Protein AF-A0A967YZZ6-F1 (afdb_monomer_lite)

pLDDT: mean 95.86, std 5.31, range [69.31, 98.5]

Sequence (46 aa):
NRPADGRLAGTLAVHYHCLLQGAKILRVHDVQEAVDSVKIFESLKD

Radius of gyration: 10.94 Å; chains: 1; bounding box: 23×19×32 Å

Foldseek 3Di:
DDPPVVCVVVLLVVLLVVVVVVDPDDDDDPVPVNVVSVVVSVVPDD

Secondary structure (DSSP, 8-state):
---GGGGHHHHHHHHHHHHHTT------S-HHHHHHHHHHHHHH--

Structure (mmCIF, N/CA/C/O backbone):
data_AF-A0A967YZZ6-F1
#
_entry.id   AF-A0A967YZZ6-F1
#
loop_
_atom_site.group_PDB
_atom_site.id
_atom_site.type_symbol
_atom_site.label_atom_id
_atom_site.label_alt_id
_atom_site.label_comp_id
_atom_site.label_asym_id
_atom_site.label_entity_id
_atom_site.label_seq_id
_atom_site.pdbx_PDB_ins_code
_atom_site.Cartn_x
_atom_site.Cartn_y
_atom_site.Cartn_z
_atom_site.occupancy
_atom_site.B_iso_or_equiv
_atom_site.auth_seq_id
_atom_site.auth_comp_id
_atom_site.auth_asym_id
_atom_site.auth_atom_id
_atom_site.pdbx_PDB_model_num
ATOM 1 N N . ASN A 1 1 ? 12.756 10.710 -14.718 1.00 79.31 1 ASN A N 1
ATOM 2 C CA . ASN A 1 1 ? 11.645 9.787 -15.028 1.00 79.31 1 ASN A CA 1
ATOM 3 C C . ASN A 1 1 ? 12.207 8.370 -15.008 1.00 79.31 1 ASN A C 1
ATOM 5 O O . ASN A 1 1 ? 13.127 8.121 -15.775 1.00 79.31 1 ASN A O 1
ATOM 9 N N . ARG A 1 2 ? 11.790 7.503 -14.072 1.00 88.56 2 ARG A N 1
ATOM 10 C CA . ARG A 1 2 ? 12.361 6.145 -13.930 1.00 88.56 2 ARG A CA 1
ATOM 11 C C . ARG A 1 2 ? 11.645 5.142 -14.854 1.00 88.56 2 ARG A C 1
ATOM 13 O O . ARG A 1 2 ? 10.450 5.342 -15.121 1.00 88.56 2 ARG A O 1
ATOM 20 N N . PRO A 1 3 ? 12.326 4.081 -15.327 1.00 93.75 3 PRO A N 1
ATOM 21 C CA . PRO A 1 3 ? 11.666 2.942 -15.972 1.00 93.75 3 PRO A CA 1
ATOM 22 C C . PRO A 1 3 ? 10.671 2.266 -15.009 1.00 93.75 3 PRO A C 1
ATOM 24 O O . PRO A 1 3 ? 10.626 2.615 -13.829 1.00 93.75 3 PRO A O 1
ATOM 27 N N . ALA A 1 4 ? 9.779 1.416 -15.529 1.00 92.06 4 ALA A N 1
ATOM 28 C CA . ALA A 1 4 ? 8.617 0.914 -14.783 1.00 92.06 4 ALA A CA 1
ATOM 29 C C . ALA A 1 4 ? 9.000 0.143 -13.505 1.00 92.06 4 ALA A C 1
ATOM 31 O O . ALA A 1 4 ? 8.455 0.422 -12.441 1.00 92.06 4 ALA A O 1
ATOM 32 N N . ASP A 1 5 ? 9.998 -0.728 -13.612 1.00 90.81 5 ASP A N 1
ATOM 33 C CA . ASP A 1 5 ? 10.664 -1.458 -12.527 1.00 90.81 5 ASP A CA 1
ATOM 34 C C . ASP A 1 5 ? 11.195 -0.543 -11.405 1.00 90.81 5 ASP A C 1
ATOM 36 O O . ASP A 1 5 ? 11.123 -0.870 -10.224 1.00 90.81 5 ASP A O 1
ATOM 40 N N . GLY A 1 6 ? 11.664 0.660 -11.742 1.00 95.00 6 GLY A N 1
ATOM 41 C CA . GLY A 1 6 ? 12.198 1.627 -10.779 1.00 95.00 6 GLY A CA 1
ATOM 42 C C . GLY A 1 6 ? 11.155 2.448 -10.005 1.00 95.00 6 GLY A C 1
ATOM 43 O O . GLY A 1 6 ? 11.545 3.366 -9.269 1.00 95.00 6 GLY A O 1
ATOM 44 N N . ARG A 1 7 ? 9.850 2.202 -10.199 1.00 96.44 7 ARG A N 1
ATOM 45 C CA . ARG A 1 7 ? 8.751 3.022 -9.637 1.00 96.44 7 ARG A CA 1
ATOM 46 C C . ARG A 1 7 ? 8.117 2.446 -8.377 1.00 96.44 7 ARG A C 1
ATOM 48 O O . ARG A 1 7 ? 7.472 3.205 -7.657 1.00 96.44 7 ARG A O 1
ATOM 55 N N . LEU A 1 8 ? 8.344 1.164 -8.090 1.00 96.88 8 LEU A N 1
ATOM 56 C CA . LEU A 1 8 ? 7.676 0.420 -7.020 1.00 96.88 8 LEU A CA 1
ATOM 57 C C . LEU A 1 8 ? 7.686 1.158 -5.674 1.00 96.88 8 LEU A C 1
ATOM 59 O O . LEU A 1 8 ? 6.634 1.368 -5.078 1.00 96.88 8 LEU A O 1
ATOM 63 N N . ALA A 1 9 ? 8.849 1.649 -5.236 1.00 97.19 9 ALA A N 1
ATOM 64 C CA . ALA A 1 9 ? 8.970 2.368 -3.965 1.00 97.19 9 ALA A CA 1
ATOM 65 C C . ALA A 1 9 ? 8.071 3.620 -3.890 1.00 97.19 9 ALA A C 1
ATOM 67 O O . ALA A 1 9 ? 7.445 3.878 -2.864 1.00 97.19 9 ALA A O 1
ATOM 68 N N . GLY A 1 10 ? 7.970 4.381 -4.985 1.00 97.38 10 GLY A N 1
ATOM 69 C CA . GLY A 1 10 ? 7.087 5.548 -5.055 1.00 97.38 10 GLY A CA 1
ATOM 70 C C . GLY A 1 10 ? 5.610 5.154 -5.073 1.00 97.38 10 GLY A C 1
ATOM 71 O O . GLY A 1 10 ? 4.798 5.782 -4.398 1.00 97.38 10 GLY A O 1
ATOM 72 N N . THR A 1 11 ? 5.267 4.084 -5.795 1.00 97.75 11 THR A N 1
ATOM 73 C CA . THR A 1 11 ? 3.909 3.525 -5.833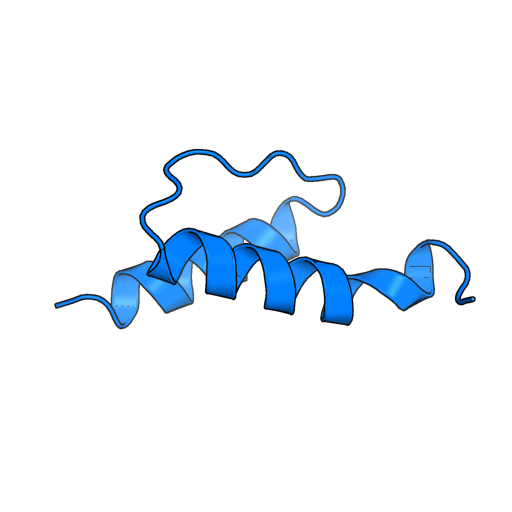 1.00 97.75 11 THR A CA 1
ATOM 74 C C . THR A 1 11 ? 3.447 3.069 -4.448 1.00 97.75 11 THR A C 1
ATOM 76 O O . THR A 1 11 ? 2.355 3.443 -4.026 1.00 97.75 11 THR A O 1
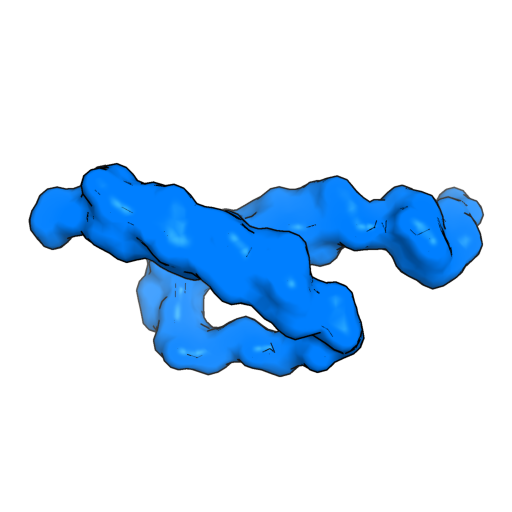ATOM 79 N N . LEU A 1 12 ? 4.283 2.335 -3.706 1.00 98.25 12 LEU A N 1
ATOM 80 C CA . LEU A 1 12 ? 3.965 1.881 -2.347 1.00 98.25 12 LEU A CA 1
ATOM 81 C C . LEU A 1 12 ? 3.780 3.051 -1.377 1.00 98.25 12 LEU A C 1
ATOM 83 O O . LEU A 1 12 ? 2.821 3.057 -0.609 1.00 98.25 12 LEU A O 1
ATOM 87 N N . ALA A 1 13 ? 4.641 4.072 -1.450 1.00 98.19 13 ALA A N 1
ATOM 88 C CA . ALA A 1 13 ? 4.520 5.261 -0.608 1.00 98.19 13 ALA A CA 1
ATOM 89 C C . ALA A 1 13 ? 3.184 5.995 -0.827 1.00 98.19 13 ALA A C 1
ATOM 91 O O . ALA A 1 13 ? 2.506 6.352 0.138 1.00 98.19 13 ALA A O 1
ATOM 92 N N . VAL A 1 14 ? 2.772 6.180 -2.087 1.00 98.00 14 VAL A N 1
ATOM 93 C CA . VAL A 1 14 ? 1.483 6.812 -2.413 1.00 98.00 14 VAL A CA 1
ATOM 94 C C . VAL A 1 14 ? 0.312 5.940 -1.967 1.00 98.00 14 VAL A C 1
ATOM 96 O O . VAL A 1 14 ? -0.629 6.457 -1.376 1.00 98.00 14 VAL A O 1
ATOM 99 N N . HIS A 1 15 ? 0.367 4.625 -2.188 1.00 98.38 15 HIS A N 1
ATOM 100 C CA . HIS A 1 15 ? -0.683 3.713 -1.734 1.00 98.38 15 HIS A CA 1
ATOM 101 C C . HIS A 1 15 ? -0.864 3.743 -0.217 1.00 98.38 15 HIS A C 1
ATOM 103 O O . HIS A 1 15 ? -1.991 3.896 0.247 1.00 98.38 15 HIS A O 1
ATOM 109 N N . TYR A 1 16 ? 0.226 3.667 0.549 1.00 98.00 16 TYR A N 1
ATOM 110 C CA . TYR A 1 16 ? 0.175 3.757 2.007 1.00 98.00 16 TYR A CA 1
ATOM 111 C C . TYR A 1 16 ? -0.422 5.093 2.465 1.00 98.00 16 TYR A C 1
ATOM 113 O O . TYR A 1 16 ? -1.278 5.130 3.346 1.00 98.00 16 TYR A O 1
ATOM 121 N N . HIS A 1 17 ? -0.040 6.199 1.816 1.00 98.38 17 HIS A N 1
ATOM 122 C CA . HIS A 1 17 ? -0.645 7.500 2.084 1.00 98.38 17 HIS A CA 1
ATOM 123 C C . HIS A 1 17 ? -2.154 7.508 1.789 1.00 98.38 17 HIS A C 1
ATOM 125 O O . HIS A 1 17 ? -2.931 7.993 2.604 1.00 98.38 17 HIS A O 1
ATOM 131 N N . CYS A 1 18 ? -2.597 6.923 0.674 1.00 98.38 18 CYS A N 1
ATOM 132 C CA . CYS A 1 18 ? -4.021 6.791 0.363 1.00 98.38 18 CYS A CA 1
ATOM 133 C C . CYS A 1 18 ? -4.776 5.954 1.407 1.00 98.38 18 CYS A C 1
ATOM 135 O O . CYS A 1 18 ? -5.901 6.308 1.757 1.00 98.38 18 CYS A O 1
ATOM 137 N N . LEU A 1 19 ? -4.171 4.881 1.929 1.00 97.75 19 LEU A N 1
ATOM 138 C CA . LEU A 1 19 ? -4.753 4.084 3.014 1.00 97.75 19 LEU A CA 1
ATOM 139 C C . LEU A 1 19 ? -4.950 4.927 4.283 1.00 97.75 19 LEU A C 1
ATOM 141 O O . LEU A 1 19 ? -6.039 4.909 4.854 1.00 97.75 19 LEU A O 1
ATOM 145 N N . LEU A 1 20 ? -3.958 5.746 4.664 1.00 97.25 20 LEU A N 1
ATOM 146 C CA . LEU A 1 20 ? -4.088 6.711 5.770 1.00 97.25 20 LEU A CA 1
ATOM 147 C C . LEU A 1 20 ? -5.226 7.721 5.538 1.00 97.25 20 LEU A C 1
ATOM 149 O O . LEU A 1 20 ? -5.854 8.164 6.493 1.00 97.25 20 LEU A O 1
ATOM 153 N N . GLN A 1 21 ? -5.514 8.068 4.280 1.00 98.12 21 GLN A N 1
ATOM 154 C CA . GLN A 1 21 ? -6.639 8.936 3.899 1.00 98.12 21 GLN A CA 1
ATOM 155 C C . GLN A 1 21 ? -7.983 8.188 3.769 1.00 98.12 21 GLN A C 1
ATOM 157 O O . GLN A 1 21 ? -8.977 8.767 3.332 1.00 98.12 21 GLN A O 1
ATOM 162 N N . GLY A 1 22 ? -8.044 6.903 4.133 1.00 97.56 22 GLY A N 1
ATOM 163 C CA . GLY A 1 22 ? -9.276 6.111 4.143 1.00 97.56 22 GLY A CA 1
ATOM 164 C C . GLY A 1 22 ? -9.635 5.446 2.812 1.00 97.56 22 GLY A C 1
ATOM 165 O O . GLY A 1 22 ? -10.777 5.009 2.636 1.00 97.56 22 GLY A O 1
ATOM 166 N N . ALA A 1 23 ? -8.696 5.345 1.866 1.00 98.06 23 ALA A N 1
ATOM 167 C CA . ALA A 1 23 ? -8.905 4.565 0.651 1.00 98.06 23 ALA A CA 1
ATOM 168 C C . ALA A 1 23 ? -9.181 3.091 0.993 1.00 98.06 23 ALA A C 1
ATOM 170 O O . ALA A 1 23 ? -8.481 2.485 1.798 1.00 98.06 23 ALA A O 1
ATOM 171 N N . LYS A 1 24 ? -10.199 2.505 0.353 1.00 96.81 24 LYS A N 1
ATOM 172 C CA . LYS A 1 24 ? -10.629 1.115 0.604 1.00 96.81 24 LYS A CA 1
ATOM 173 C C . LYS A 1 24 ? -10.209 0.131 -0.488 1.00 96.81 24 LYS A C 1
ATOM 175 O O . LYS A 1 24 ? -10.344 -1.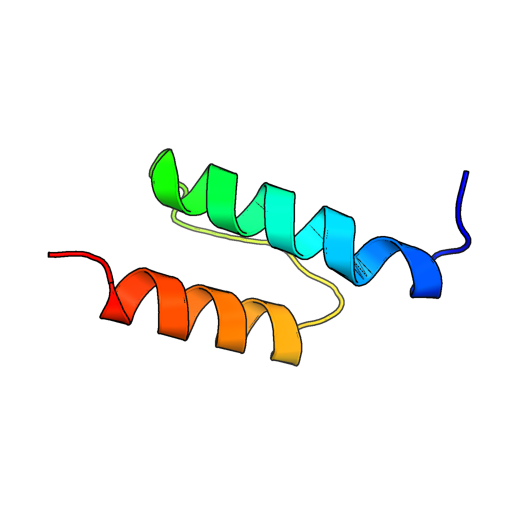072 -0.311 1.00 96.81 24 LYS A O 1
ATOM 180 N N . ILE A 1 25 ? -9.758 0.639 -1.636 1.00 97.50 25 ILE A N 1
ATOM 181 C CA . ILE A 1 25 ? -9.372 -0.156 -2.804 1.00 97.50 25 ILE A CA 1
ATOM 182 C C . ILE A 1 25 ? -8.090 0.437 -3.380 1.00 97.50 25 ILE A C 1
ATOM 184 O O . ILE A 1 25 ? -8.030 1.633 -3.664 1.00 97.50 25 ILE A O 1
ATOM 188 N N . LEU A 1 26 ? -7.092 -0.417 -3.597 1.00 97.75 26 LEU A N 1
ATOM 189 C CA . LEU A 1 26 ? -5.873 -0.097 -4.333 1.00 97.75 26 LEU A CA 1
ATOM 190 C C . LEU A 1 26 ? -5.820 -0.969 -5.591 1.00 97.75 26 LEU A C 1
ATOM 192 O O . LEU A 1 26 ? -5.940 -2.190 -5.507 1.00 97.75 26 LEU A O 1
ATOM 196 N N . ARG A 1 27 ? -5.634 -0.353 -6.764 1.00 98.06 27 ARG A N 1
ATOM 197 C CA . ARG A 1 27 ? -5.429 -1.069 -8.033 1.00 98.06 27 ARG A CA 1
ATOM 198 C C . ARG A 1 27 ? -3.943 -1.071 -8.365 1.00 98.06 27 ARG A C 1
ATOM 200 O O . ARG A 1 27 ? -3.380 -0.018 -8.650 1.00 98.06 27 ARG A O 1
ATOM 207 N N . VAL A 1 28 ? -3.329 -2.248 -8.374 1.00 97.62 28 VAL A N 1
ATOM 208 C CA . VAL A 1 28 ? -1.869 -2.404 -8.443 1.00 97.62 28 VAL A CA 1
ATOM 209 C C . VAL A 1 28 ? -1.454 -3.383 -9.542 1.00 97.62 28 VAL A C 1
ATOM 211 O O . VAL A 1 28 ? -2.276 -4.175 -9.999 1.00 97.62 28 VAL A O 1
ATOM 214 N N . HIS A 1 29 ? -0.191 -3.312 -9.968 1.00 96.62 29 HIS A N 1
ATOM 215 C CA . HIS A 1 29 ? 0.427 -4.315 -10.847 1.00 96.62 29 HIS A CA 1
ATOM 216 C C . HIS A 1 29 ? 1.304 -5.269 -10.022 1.00 96.62 29 HIS A C 1
ATOM 218 O O . HIS A 1 29 ? 1.206 -6.482 -10.176 1.00 96.62 29 HIS A O 1
ATOM 224 N N . ASP A 1 30 ? 2.070 -4.715 -9.080 1.00 97.69 30 ASP A N 1
ATOM 225 C CA . ASP A 1 30 ? 2.909 -5.445 -8.127 1.00 97.69 30 ASP A CA 1
ATOM 226 C C . ASP A 1 30 ? 2.074 -5.828 -6.891 1.00 97.69 30 ASP A C 1
ATOM 228 O O . ASP A 1 30 ? 1.987 -5.104 -5.895 1.00 97.69 30 ASP A O 1
ATOM 232 N N . VAL A 1 31 ? 1.320 -6.925 -7.020 1.00 98.12 31 VAL A N 1
ATOM 233 C CA . VAL A 1 31 ? 0.314 -7.342 -6.025 1.00 98.12 31 VAL A CA 1
ATOM 234 C C . VAL A 1 31 ? 0.954 -7.744 -4.698 1.00 98.12 31 VAL A C 1
ATOM 236 O O . VAL A 1 31 ? 0.403 -7.427 -3.645 1.00 98.12 31 VAL A O 1
ATOM 239 N N . GLN A 1 32 ? 2.097 -8.429 -4.733 1.00 98.31 32 GLN A N 1
ATOM 240 C CA . GLN A 1 32 ? 2.734 -8.971 -3.535 1.00 98.31 32 GLN A CA 1
ATOM 241 C C . GLN A 1 32 ? 3.148 -7.851 -2.573 1.00 98.31 32 GLN A C 1
ATOM 243 O O . GLN A 1 32 ? 2.733 -7.833 -1.417 1.00 98.31 32 GLN A O 1
ATOM 248 N N . GLU A 1 33 ? 3.877 -6.863 -3.074 1.00 98.19 33 GLU A N 1
ATOM 249 C CA . GLU A 1 33 ? 4.410 -5.756 -2.288 1.00 98.19 33 GLU A CA 1
ATOM 250 C C . GLU A 1 33 ? 3.304 -4.820 -1.793 1.00 98.19 33 GLU A C 1
ATOM 252 O O . GLU A 1 33 ? 3.369 -4.299 -0.677 1.00 98.19 33 GLU A O 1
ATOM 257 N N . ALA A 1 34 ? 2.248 -4.634 -2.592 1.00 98.31 34 ALA A N 1
ATOM 258 C CA . ALA A 1 34 ? 1.069 -3.893 -2.161 1.00 98.31 34 ALA A CA 1
ATOM 259 C C . ALA A 1 34 ? 0.349 -4.594 -0.998 1.00 98.31 34 ALA A C 1
ATOM 261 O O . ALA A 1 34 ? -0.046 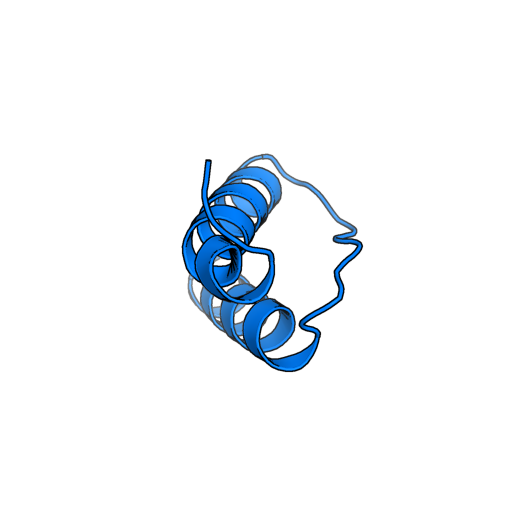-3.931 -0.040 1.00 98.31 34 ALA A O 1
ATOM 262 N N . VAL A 1 35 ? 0.204 -5.924 -1.051 1.00 98.44 35 VAL A N 1
ATOM 263 C CA . VAL A 1 35 ? -0.396 -6.713 0.036 1.00 98.44 35 VAL A CA 1
ATOM 264 C C . VAL A 1 35 ? 0.443 -6.629 1.308 1.00 98.44 35 VAL A C 1
ATOM 266 O O . VAL A 1 35 ? -0.124 -6.456 2.386 1.00 98.44 35 VAL A O 1
ATOM 269 N N . ASP A 1 36 ? 1.770 -6.706 1.210 1.00 98.50 36 ASP A N 1
ATOM 270 C CA . ASP A 1 36 ? 2.648 -6.576 2.378 1.00 98.50 36 ASP A CA 1
ATOM 271 C C . ASP A 1 36 ? 2.527 -5.186 3.020 1.00 98.50 36 ASP A C 1
ATOM 273 O O . ASP A 1 36 ? 2.397 -5.071 4.240 1.00 98.50 36 ASP A O 1
ATOM 277 N N . SER A 1 37 ? 2.454 -4.130 2.203 1.00 98.06 37 SER A N 1
ATOM 278 C CA . SER A 1 37 ? 2.207 -2.764 2.678 1.00 98.06 37 SER A CA 1
ATOM 279 C C . SER A 1 37 ? 0.847 -2.619 3.375 1.00 98.06 37 SER A C 1
ATOM 281 O O . SER A 1 37 ? 0.776 -2.019 4.449 1.00 98.06 37 SER A O 1
ATOM 283 N N . VAL A 1 38 ? -0.218 -3.214 2.821 1.00 98.12 38 VAL A N 1
ATOM 284 C CA . VAL A 1 38 ? -1.558 -3.227 3.435 1.00 98.12 38 VAL A CA 1
ATOM 285 C C . VAL A 1 38 ? -1.553 -3.980 4.765 1.00 98.12 38 VAL A C 1
ATOM 287 O O . VAL A 1 38 ? -2.128 -3.496 5.733 1.00 98.12 38 VAL A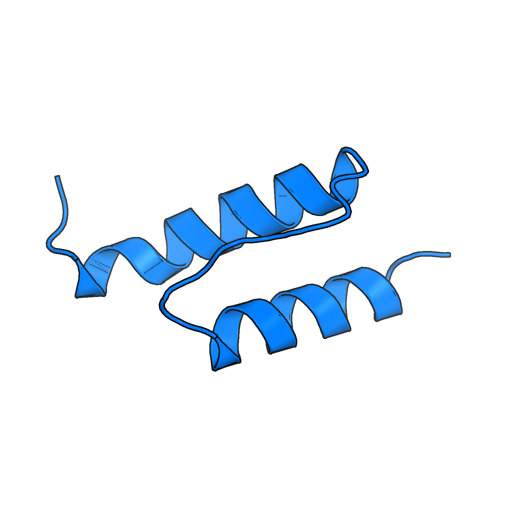 O 1
ATOM 290 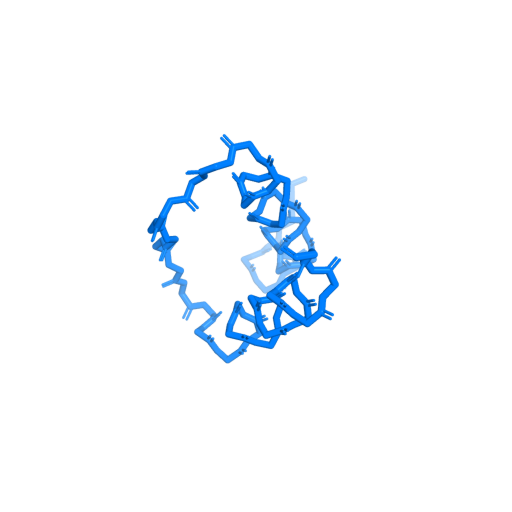N N . LYS A 1 39 ? -0.887 -5.137 4.858 1.00 98.12 39 LYS A N 1
ATOM 291 C CA . LYS A 1 39 ? -0.795 -5.897 6.117 1.00 98.12 39 LYS A CA 1
ATOM 292 C C . LYS A 1 39 ? -0.111 -5.092 7.215 1.00 98.12 39 LYS A C 1
ATOM 294 O O . LYS A 1 39 ? -0.582 -5.102 8.349 1.00 98.12 39 LYS A O 1
ATOM 299 N N . ILE A 1 40 ? 0.978 -4.396 6.884 1.00 97.50 40 ILE A N 1
ATOM 300 C CA . ILE A 1 40 ? 1.661 -3.504 7.827 1.00 97.50 40 ILE A CA 1
ATOM 301 C C . ILE A 1 40 ? 0.723 -2.371 8.241 1.00 97.50 40 ILE A C 1
ATOM 303 O O . ILE A 1 40 ? 0.573 -2.127 9.432 1.00 97.50 40 ILE A O 1
ATOM 307 N N . PHE A 1 41 ? 0.060 -1.722 7.279 1.00 97.62 41 PHE A N 1
ATOM 308 C CA . PHE A 1 41 ? -0.902 -0.656 7.553 1.00 97.62 41 PHE A CA 1
ATOM 309 C C . PHE A 1 41 ? -2.001 -1.106 8.527 1.00 97.62 41 PHE A C 1
ATOM 311 O O . PHE A 1 41 ? -2.202 -0.454 9.545 1.00 97.62 41 PHE A O 1
ATOM 318 N N . GLU A 1 42 ? -2.669 -2.232 8.260 1.00 97.19 42 GLU A N 1
ATOM 319 C CA . GLU A 1 42 ? -3.730 -2.756 9.132 1.00 97.19 42 GLU A CA 1
ATOM 320 C C . GLU A 1 42 ? -3.190 -3.210 10.498 1.00 97.19 42 GLU A C 1
ATOM 322 O O . GLU A 1 42 ? -3.890 -3.091 11.492 1.00 97.19 42 GLU A O 1
ATOM 327 N N . SER A 1 43 ? -1.939 -3.681 10.581 1.00 97.25 43 SER A N 1
ATOM 328 C CA . SER A 1 43 ? -1.319 -4.058 11.865 1.00 97.25 43 SER A CA 1
ATOM 329 C C . SER A 1 43 ? -0.969 -2.852 12.746 1.00 97.25 43 SER A C 1
ATOM 331 O O . SER A 1 43 ? -0.773 -3.014 13.946 1.00 97.25 43 SER A O 1
ATOM 333 N N . LEU A 1 44 ? -0.832 -1.665 12.148 1.00 96.00 44 LEU A N 1
ATOM 334 C CA . LEU A 1 44 ? -0.517 -0.406 12.833 1.00 96.00 44 LEU A CA 1
ATOM 335 C C . LEU A 1 44 ? -1.752 0.471 13.069 1.00 96.00 44 LEU A C 1
ATOM 337 O O . LEU A 1 44 ? -1.641 1.533 13.676 1.00 96.00 44 LEU A O 1
ATOM 341 N N . LYS A 1 45 ? -2.901 0.069 12.530 1.00 87.25 45 LYS A N 1
ATOM 342 C CA . LYS A 1 45 ? -4.166 0.780 12.637 1.00 87.25 45 LYS A CA 1
ATOM 343 C C . LYS A 1 45 ? -4.875 0.297 13.899 1.00 87.25 45 LYS A C 1
ATOM 345 O O . LYS A 1 45 ? -5.148 -0.895 14.012 1.00 87.25 45 LYS A O 1
ATOM 350 N N . ASP A 1 46 ? -5.108 1.226 14.824 1.00 69.31 46 ASP A N 1
ATOM 351 C CA . ASP A 1 46 ? -5.797 0.984 16.102 1.00 69.31 46 ASP A CA 1
ATOM 352 C C . ASP A 1 46 ? -7.190 0.347 15.932 1.00 69.31 46 ASP A C 1
ATOM 354 O O . ASP A 1 46 ? -7.929 0.749 14.996 1.00 69.31 46 ASP A O 1
#